Protein AF-T0MXH3-F1 (afdb_monomer)

pLDDT: mean 76.62, std 10.85, range [39.34, 88.44]

Sequence (77 aa):
MKTIVTGMSYQDWFFLSQLLSKGYGVHDAFRRNSLMSGGTMELQPPEIKKQIIIHYGDITDENLLSKLLQYDIQMTL

Solvent-accessible surface area (backbone atoms only — not comparable to full-atom values): 4758 Å² total; per-residue (Å²): 102,76,45,80,46,66,80,78,53,85,82,50,50,70,60,50,53,58,41,44,76,71,62,33,37,37,38,36,44,40,49,80,84,58,80,82,79,77,64,70,72,75,71,46,56,70,76,60,52,72,38,49,46,80,42,80,39,53,92,85,37,67,69,53,51,53,48,55,55,44,55,63,59,61,78,73,117

Nearest PDB structures (foldseek):
  1qyd-assembly2_D  TM=6.385E-01  e=5.837E-02  Thuja plicata
  7cs8-assembly1_A  TM=6.720E-01  e=1.319E-01  Isatis tinctoria
  7cs7-assembly3_D  TM=6.856E-01  e=1.852E-01  Isatis tinctoria
  7cs6-assembly3_D  TM=6.482E-01  e=5.878E-01  Isatis tinctoria
  7k3z-assembly1_E  TM=4.105E-01  e=3.438E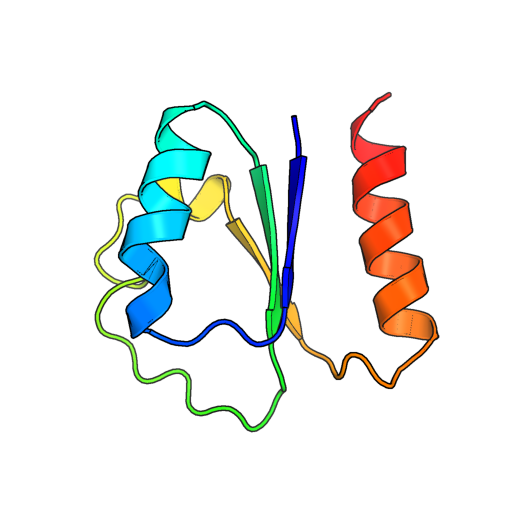+00  Plasmodium falciparum 3D7

Secondary structure (DSSP, 8-state):
-EEEEES--GGGHHHHHHHHHTT-EEEEEE-TTS----SSSTTS-HHHHTTEEEEES-TT-HHHHHHHHHHHHHTT-

Mean predicted aligned error: 6.8 Å

Foldseek 3Di:
DEDEAEPDDPVCVVVVVVCVVVVYQYEYEAEPPPPPPDDPLVPDDPVSVVSYHYDYDDPVDPVSVVVVVVVVVVVVD

Radius of gyration: 12.53 Å; Cα contacts (8 Å, |Δi|>4): 76; chains: 1; bounding box: 34×23×31 Å

Structure (mmCIF, N/CA/C/O backbone):
data_AF-T0MXH3-F1
#
_entry.id   AF-T0MXH3-F1
#
loop_
_atom_site.group_PDB
_atom_site.id
_atom_site.type_symbol
_atom_site.label_atom_id
_atom_site.label_alt_id
_atom_site.label_comp_id
_atom_site.label_asym_id
_atom_site.label_entity_id
_atom_site.label_seq_id
_atom_site.pdbx_PDB_ins_code
_atom_site.Cartn_x
_atom_site.Cartn_y
_atom_site.Cartn_z
_atom_site.occupancy
_atom_site.B_iso_or_equiv
_atom_site.auth_seq_id
_atom_site.auth_comp_id
_atom_site.auth_asym_id
_atom_site.auth_atom_id
_atom_site.pdbx_PDB_model_num
ATOM 1 N N . MET A 1 1 ? -13.790 3.464 3.593 1.00 79.00 1 MET A N 1
ATOM 2 C CA . MET A 1 1 ? -13.489 3.828 2.188 1.00 79.00 1 MET A CA 1
ATOM 3 C C . MET A 1 1 ? -12.043 3.436 1.918 1.00 79.00 1 MET A C 1
ATOM 5 O O . MET A 1 1 ? -11.280 3.357 2.875 1.00 79.00 1 MET A O 1
ATOM 9 N N . LYS A 1 2 ? -11.681 3.087 0.688 1.00 79.94 2 LYS A N 1
ATOM 10 C CA . LYS A 1 2 ? -10.366 2.520 0.362 1.00 79.94 2 LYS A CA 1
ATOM 11 C C . LYS A 1 2 ? -9.744 3.310 -0.780 1.00 79.94 2 LYS A C 1
ATOM 13 O O . LYS A 1 2 ? -10.469 3.877 -1.595 1.00 79.94 2 LYS A O 1
ATOM 18 N N . THR A 1 3 ? -8.419 3.358 -0.801 1.00 84.81 3 THR A N 1
ATOM 19 C CA . THR A 1 3 ? -7.657 4.092 -1.809 1.00 84.81 3 THR A CA 1
ATOM 20 C C . THR A 1 3 ? -6.510 3.231 -2.308 1.00 84.81 3 THR A C 1
ATOM 22 O O . THR A 1 3 ? -5.757 2.665 -1.515 1.00 84.81 3 THR A O 1
ATOM 25 N N . ILE A 1 4 ? -6.352 3.174 -3.627 1.00 86.19 4 ILE A N 1
ATOM 26 C CA . ILE A 1 4 ? -5.163 2.617 -4.269 1.00 86.19 4 ILE A CA 1
ATOM 27 C C . ILE A 1 4 ? -4.231 3.784 -4.591 1.00 86.19 4 ILE A C 1
ATOM 29 O O . ILE A 1 4 ? -4.640 4.755 -5.227 1.00 86.19 4 ILE A O 1
ATOM 33 N N . VAL A 1 5 ? -2.990 3.691 -4.132 1.00 84.12 5 VAL A N 1
ATOM 34 C CA . VAL A 1 5 ? -1.914 4.636 -4.427 1.00 84.12 5 VAL A CA 1
ATOM 35 C C . VAL A 1 5 ? -0.841 3.876 -5.203 1.00 84.12 5 VAL A C 1
ATOM 37 O O . VAL A 1 5 ? -0.593 2.701 -4.956 1.00 84.12 5 VAL A O 1
ATOM 40 N N . THR A 1 6 ? -0.239 4.511 -6.202 1.00 83.00 6 THR A N 1
ATOM 41 C CA . THR A 1 6 ? 0.815 3.892 -7.014 1.00 83.00 6 THR A CA 1
ATOM 42 C C . THR A 1 6 ? 1.908 4.906 -7.275 1.00 83.00 6 THR A C 1
ATOM 44 O O . THR A 1 6 ? 1.602 6.087 -7.439 1.00 83.00 6 THR A O 1
ATOM 47 N N . GLY A 1 7 ? 3.158 4.456 -7.389 1.00 73.94 7 GLY A N 1
ATOM 48 C CA . GLY A 1 7 ? 4.272 5.359 -7.696 1.00 73.94 7 GLY A CA 1
ATOM 49 C C . GLY A 1 7 ? 4.575 6.345 -6.567 1.00 73.94 7 GLY A C 1
ATOM 50 O O . GLY A 1 7 ? 5.128 7.411 -6.823 1.00 73.94 7 GLY A O 1
ATOM 51 N N . MET A 1 8 ? 4.194 5.996 -5.337 1.00 72.88 8 MET A N 1
ATOM 52 C CA . MET A 1 8 ? 4.359 6.851 -4.174 1.00 72.88 8 MET A CA 1
ATOM 53 C C . MET A 1 8 ? 5.843 7.028 -3.839 1.00 72.88 8 MET A C 1
ATOM 55 O O . MET A 1 8 ? 6.605 6.061 -3.758 1.00 72.88 8 MET A O 1
ATOM 59 N N . SER A 1 9 ? 6.254 8.276 -3.632 1.00 68.19 9 SER A N 1
ATOM 60 C CA . SER A 1 9 ? 7.566 8.615 -3.093 1.00 68.19 9 SER A CA 1
ATOM 61 C C . SER A 1 9 ? 7.476 8.884 -1.586 1.00 68.19 9 SER A C 1
ATOM 63 O O . SER A 1 9 ? 6.402 9.117 -1.031 1.00 68.19 9 SER A O 1
ATOM 65 N N . TYR A 1 10 ? 8.622 8.930 -0.903 1.00 63.34 10 TYR A N 1
ATOM 66 C CA . TYR A 1 10 ? 8.696 9.301 0.518 1.00 63.34 10 TYR A CA 1
ATOM 67 C C . TYR A 1 10 ? 8.071 10.663 0.845 1.00 63.34 10 TYR A C 1
ATOM 69 O O . TYR A 1 10 ? 7.614 10.881 1.967 1.00 63.34 10 TYR A O 1
ATOM 77 N N . GLN A 1 11 ? 8.048 11.580 -0.123 1.00 66.88 11 GLN A N 1
ATOM 78 C CA . GLN A 1 11 ? 7.544 12.942 0.057 1.00 66.88 11 GLN A CA 1
ATOM 79 C C . GLN A 1 11 ? 6.010 12.978 0.133 1.00 66.88 11 GLN A C 1
ATOM 81 O O . GLN A 1 11 ? 5.440 13.874 0.754 1.00 66.88 11 GLN A O 1
ATOM 86 N N . ASP A 1 12 ? 5.344 11.948 -0.390 1.00 70.81 12 ASP A N 1
ATOM 87 C CA . ASP A 1 12 ? 3.884 11.869 -0.456 1.00 70.81 12 ASP A CA 1
ATOM 88 C C . ASP A 1 12 ? 3.256 11.372 0.862 1.00 70.81 12 ASP A C 1
ATOM 90 O O . ASP A 1 12 ? 2.032 11.374 1.027 1.00 70.81 12 ASP A O 1
ATOM 94 N N . TRP A 1 13 ? 4.080 10.984 1.848 1.00 70.62 13 TRP A N 1
ATOM 95 C CA . TRP A 1 13 ? 3.629 10.439 3.136 1.00 70.62 13 TRP A CA 1
ATOM 96 C C . TRP A 1 13 ? 2.723 11.401 3.922 1.00 70.62 13 TRP A C 1
ATOM 98 O O . TRP A 1 13 ? 1.808 10.972 4.627 1.00 70.62 13 TRP A O 1
ATOM 108 N N . PHE A 1 14 ? 2.929 12.713 3.771 1.00 73.81 14 PHE A N 1
ATOM 109 C CA . PHE A 1 14 ? 2.063 13.725 4.383 1.00 73.81 14 PHE A CA 1
ATOM 110 C C . PHE A 1 14 ? 0.624 13.676 3.848 1.00 73.81 14 PHE A C 1
ATOM 112 O O . PHE A 1 14 ? -0.327 13.924 4.587 1.00 73.81 14 PHE A O 1
ATOM 119 N N . PHE A 1 15 ? 0.440 13.354 2.569 1.00 76.81 15 PHE A N 1
ATOM 120 C CA . PHE A 1 15 ? -0.896 13.231 1.994 1.00 76.81 15 PHE A CA 1
ATOM 121 C C . PHE A 1 15 ? -1.563 11.924 2.433 1.00 76.81 15 PHE A C 1
ATO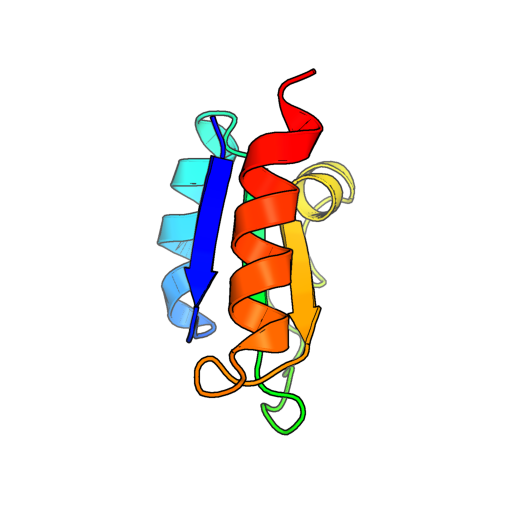M 123 O O . PHE A 1 15 ? -2.746 11.897 2.773 1.00 76.81 15 PHE A O 1
ATOM 130 N N . LEU A 1 16 ? -0.775 10.851 2.514 1.00 80.62 16 LEU A N 1
ATOM 131 C CA . LEU A 1 16 ? -1.230 9.556 2.998 1.00 80.62 16 LEU A CA 1
ATOM 132 C C . LEU A 1 16 ? -1.734 9.619 4.443 1.00 80.62 16 LEU A C 1
ATOM 134 O O . LEU A 1 16 ? -2.818 9.119 4.731 1.00 80.62 16 LEU A O 1
ATOM 138 N N . SER A 1 17 ? -1.000 10.279 5.342 1.00 78.12 17 SER A N 1
ATOM 139 C CA . SER A 1 17 ? -1.409 10.402 6.746 1.00 78.12 17 SER A CA 1
ATOM 140 C C . SER A 1 17 ? -2.758 11.113 6.908 1.00 78.12 17 SER A C 1
ATOM 142 O O . SER A 1 17 ? -3.539 10.753 7.788 1.00 78.12 17 SER A O 1
ATOM 144 N N . GLN A 1 18 ? -3.079 12.060 6.020 1.00 81.31 18 GLN A N 1
ATOM 145 C CA . GLN A 1 18 ? -4.383 12.726 5.990 1.00 81.31 18 GLN A CA 1
ATOM 146 C C . GLN A 1 18 ? -5.518 11.828 5.488 1.00 81.31 18 GLN A C 1
ATOM 148 O O . GLN A 1 18 ? -6.667 12.022 5.878 1.00 81.31 18 GLN A O 1
ATOM 153 N N . LEU A 1 19 ? -5.237 10.865 4.609 1.00 83.81 19 LEU A N 1
ATOM 154 C CA . LEU A 1 19 ? -6.231 9.875 4.187 1.00 83.81 19 LEU A CA 1
ATOM 155 C C . LEU A 1 19 ? -6.472 8.848 5.296 1.00 83.81 19 LEU A C 1
ATOM 157 O O . LEU A 1 19 ? -7.619 8.557 5.633 1.00 83.81 19 LEU A O 1
ATOM 161 N N . LEU A 1 20 ? -5.397 8.367 5.920 1.00 83.56 20 LEU A N 1
ATOM 162 C CA . LEU A 1 20 ? -5.468 7.434 7.045 1.00 83.56 20 LEU A CA 1
ATOM 163 C C . LEU A 1 20 ? -6.219 8.046 8.237 1.00 83.56 20 LEU A C 1
ATOM 165 O O . LEU A 1 20 ? -7.083 7.397 8.819 1.00 83.56 20 LEU A O 1
ATOM 169 N N . SER A 1 21 ? -5.982 9.325 8.557 1.00 82.94 21 SER A N 1
ATOM 170 C CA . SER A 1 21 ? -6.709 10.016 9.634 1.00 82.94 21 SER A CA 1
ATOM 171 C C . SER A 1 21 ? -8.209 10.171 9.358 1.00 82.94 21 SER A C 1
ATOM 173 O O . SER A 1 21 ? -8.998 10.292 10.293 1.00 82.94 21 SER A O 1
ATOM 175 N N . LYS A 1 22 ? -8.621 10.109 8.086 1.00 87.12 22 LYS A N 1
ATOM 176 C CA . LYS A 1 22 ? -10.028 10.071 7.660 1.00 87.12 22 LYS A CA 1
ATOM 177 C C . LYS A 1 22 ? -10.615 8.650 7.631 1.00 87.12 22 LYS A C 1
AT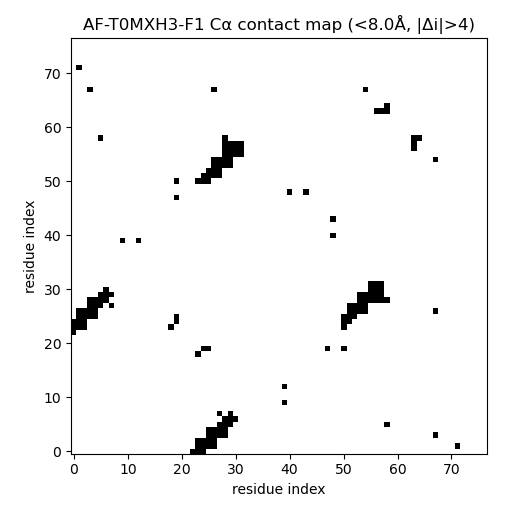OM 179 O O . LYS A 1 22 ? -11.753 8.480 7.198 1.00 87.12 22 LYS A O 1
ATOM 184 N N . GLY A 1 23 ? -9.865 7.637 8.067 1.00 84.12 23 GLY A N 1
ATOM 185 C CA . GLY A 1 23 ? -10.310 6.242 8.137 1.00 84.12 23 GLY A CA 1
ATOM 186 C C . GLY A 1 23 ? -10.238 5.486 6.808 1.00 84.12 23 GLY A C 1
ATOM 187 O O . GLY A 1 23 ? -10.985 4.525 6.607 1.00 84.12 23 GLY A O 1
ATOM 188 N N . TYR A 1 24 ? -9.389 5.926 5.877 1.00 86.44 24 TYR A N 1
ATOM 189 C CA . TYR A 1 24 ? -9.171 5.206 4.624 1.00 86.44 24 TYR A CA 1
ATOM 190 C C . TYR A 1 24 ? -8.143 4.097 4.811 1.00 86.44 24 TYR A C 1
ATOM 192 O O . TYR A 1 24 ? -7.089 4.329 5.390 1.00 86.44 24 TYR A O 1
ATOM 200 N N . GLY A 1 25 ? -8.424 2.914 4.268 1.00 85.69 25 GLY A N 1
ATOM 201 C CA . GLY A 1 25 ? -7.398 1.891 4.053 1.00 85.69 25 GLY A CA 1
ATOM 202 C C . GLY A 1 25 ? -6.642 2.171 2.756 1.00 85.69 25 GLY A C 1
ATOM 203 O O . GLY A 1 25 ? -7.255 2.601 1.774 1.00 85.69 25 GLY A O 1
ATOM 204 N N . VAL A 1 26 ? -5.331 1.936 2.740 1.00 86.56 26 VAL A N 1
ATOM 205 C CA . VAL A 1 26 ? -4.472 2.273 1.601 1.00 86.56 26 VAL A CA 1
ATOM 206 C C . VAL A 1 26 ? -3.764 1.040 1.059 1.00 86.56 26 VAL A C 1
ATOM 208 O O . VAL A 1 26 ? -3.129 0.290 1.793 1.00 86.56 26 VAL A O 1
ATOM 211 N N . HIS A 1 27 ? -3.869 0.849 -0.251 1.00 86.38 27 HIS A N 1
ATOM 212 C CA . HIS A 1 27 ? -3.152 -0.171 -1.002 1.00 86.38 27 HIS A CA 1
ATOM 213 C C . HIS A 1 27 ? -2.097 0.526 -1.861 1.00 86.38 27 HIS A C 1
ATOM 215 O O . HIS A 1 27 ? -2.461 1.293 -2.747 1.00 86.38 27 HIS A O 1
ATOM 221 N N . ASP A 1 28 ? -0.815 0.279 -1.604 1.00 83.31 28 ASP A N 1
ATOM 222 C CA . ASP A 1 28 ? 0.287 0.869 -2.369 1.00 83.31 28 ASP A CA 1
ATOM 223 C C . ASP A 1 28 ? 0.872 -0.145 -3.360 1.00 83.31 28 ASP A C 1
ATOM 225 O O . ASP A 1 28 ? 1.202 -1.265 -2.971 1.00 83.31 28 ASP A O 1
ATOM 229 N N . ALA A 1 29 ? 1.007 0.230 -4.633 1.00 84.94 29 ALA A N 1
ATOM 230 C CA . ALA A 1 29 ? 1.698 -0.568 -5.644 1.00 84.94 29 ALA A CA 1
ATOM 231 C C . ALA A 1 29 ? 3.164 -0.123 -5.766 1.00 84.94 29 ALA A C 1
ATOM 233 O O . ALA A 1 29 ? 3.473 0.902 -6.386 1.00 84.94 29 ALA A O 1
ATOM 234 N N . PHE A 1 30 ? 4.074 -0.923 -5.204 1.00 79.56 30 PHE A N 1
ATOM 235 C CA . PHE A 1 30 ? 5.492 -0.592 -5.091 1.00 79.56 30 PHE A CA 1
ATOM 236 C C . PHE A 1 30 ? 6.359 -1.438 -6.031 1.00 79.56 30 PHE A C 1
ATOM 238 O O . PHE A 1 30 ? 6.297 -2.672 -6.033 1.00 79.56 30 PHE A O 1
ATOM 245 N N . ARG A 1 31 ? 7.225 -0.792 -6.821 1.00 79.50 31 ARG A N 1
ATOM 246 C CA . ARG A 1 31 ? 8.121 -1.498 -7.753 1.00 79.50 31 ARG A CA 1
ATOM 247 C C . ARG A 1 31 ? 9.203 -2.252 -6.976 1.00 79.50 31 ARG A C 1
ATOM 249 O O . ARG A 1 31 ? 9.843 -1.692 -6.096 1.00 79.50 31 ARG A O 1
ATOM 256 N N . ARG A 1 32 ? 9.462 -3.516 -7.334 1.00 70.12 32 ARG A N 1
ATOM 257 C CA . ARG A 1 32 ? 10.380 -4.421 -6.596 1.00 70.12 32 ARG A CA 1
ATOM 258 C C . ARG A 1 32 ? 11.808 -3.892 -6.413 1.00 70.12 32 ARG A C 1
ATOM 260 O O . ARG A 1 32 ? 12.436 -4.216 -5.415 1.00 70.12 32 ARG A O 1
ATOM 267 N N . ASN A 1 33 ? 12.307 -3.099 -7.361 1.00 66.50 33 ASN A N 1
ATOM 268 C CA . ASN A 1 33 ? 13.666 -2.542 -7.324 1.00 66.50 33 ASN A CA 1
ATOM 269 C C . ASN A 1 33 ? 13.716 -1.117 -6.761 1.00 66.50 33 ASN A C 1
ATOM 271 O O . ASN A 1 33 ? 14.787 -0.512 -6.729 1.00 66.50 33 ASN A O 1
ATOM 275 N N . SER A 1 34 ? 12.577 -0.554 -6.354 1.00 66.88 34 SER A N 1
ATOM 276 C CA . SER A 1 34 ? 12.588 0.709 -5.633 1.00 66.88 34 SER A CA 1
ATOM 277 C C . SER A 1 34 ? 13.254 0.472 -4.281 1.00 66.88 34 SER A C 1
ATOM 279 O O . SER A 1 34 ? 12.870 -0.423 -3.529 1.00 66.88 34 SER A O 1
ATOM 281 N N . LEU A 1 35 ? 14.293 1.249 -3.984 1.00 62.75 35 LEU A N 1
AT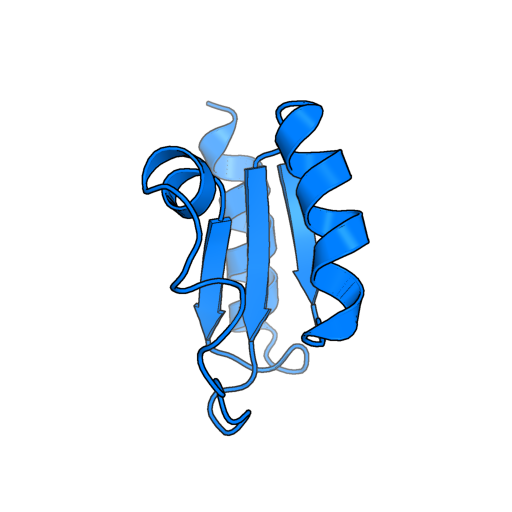OM 282 C CA . LEU A 1 35 ? 14.934 1.209 -2.678 1.00 62.75 35 LEU A CA 1
ATOM 283 C C . LEU A 1 35 ? 13.923 1.685 -1.644 1.00 62.75 35 LEU A C 1
ATOM 285 O O . LEU A 1 35 ? 13.545 2.856 -1.623 1.00 62.75 35 LEU A O 1
ATOM 289 N N . MET A 1 36 ? 13.505 0.762 -0.783 1.00 60.00 36 MET A N 1
ATOM 290 C CA . MET A 1 36 ? 12.763 1.108 0.412 1.00 60.00 36 MET A CA 1
ATOM 291 C C . MET A 1 36 ? 13.771 1.624 1.453 1.00 60.00 36 MET A C 1
ATOM 293 O O . MET A 1 36 ? 14.157 0.913 2.372 1.00 60.00 36 MET A O 1
ATOM 297 N N . SER A 1 37 ? 14.289 2.838 1.264 1.00 54.09 37 SER A N 1
ATOM 298 C CA . SER A 1 37 ? 15.067 3.556 2.276 1.00 54.09 37 SER A CA 1
ATOM 299 C C . SER A 1 37 ? 14.180 3.897 3.483 1.00 54.09 37 SER A C 1
ATOM 301 O O . SER A 1 37 ? 13.475 4.907 3.505 1.00 54.09 37 SER A O 1
ATOM 303 N N . GLY A 1 38 ? 14.170 2.990 4.461 1.00 59.94 38 GLY A N 1
ATOM 304 C CA . GLY A 1 38 ? 13.441 3.077 5.723 1.00 59.94 38 GLY A CA 1
ATOM 305 C C . GLY A 1 38 ? 13.741 4.365 6.488 1.00 59.94 38 GLY A C 1
ATOM 306 O O . GLY A 1 38 ? 14.889 4.710 6.750 1.00 59.94 38 GLY A O 1
ATOM 307 N N . GLY A 1 39 ? 12.687 5.104 6.820 1.00 58.72 39 GLY A N 1
ATOM 308 C CA . GLY A 1 39 ? 12.800 6.325 7.610 1.00 58.72 39 GLY A CA 1
ATOM 309 C C . GLY A 1 39 ? 11.451 6.797 8.123 1.00 58.72 39 GLY A C 1
ATOM 310 O O . GLY A 1 39 ? 11.301 7.040 9.308 1.00 58.72 39 GLY A O 1
ATOM 311 N N . THR A 1 40 ? 10.424 6.854 7.272 1.00 63.62 40 THR A N 1
ATOM 312 C CA . THR A 1 40 ? 9.118 7.402 7.689 1.00 63.62 40 THR A CA 1
ATOM 313 C C . THR A 1 40 ? 8.090 6.328 8.012 1.00 63.62 40 THR A C 1
ATOM 315 O O . THR A 1 40 ? 7.383 6.465 9.005 1.00 63.62 40 THR A O 1
ATOM 318 N N . MET A 1 41 ? 8.019 5.253 7.219 1.00 68.06 41 MET A N 1
ATOM 319 C CA . MET A 1 41 ? 7.046 4.171 7.419 1.00 68.06 41 MET A CA 1
ATOM 320 C C . MET A 1 41 ? 7.433 3.245 8.576 1.00 68.06 41 MET A C 1
ATOM 322 O O . MET A 1 41 ? 6.581 2.847 9.367 1.00 68.06 41 MET A O 1
ATOM 326 N N . GLU A 1 42 ? 8.721 2.937 8.726 1.00 69.94 42 GLU A N 1
ATOM 327 C CA . GLU A 1 42 ? 9.233 2.110 9.827 1.00 69.94 42 GLU A CA 1
ATOM 328 C C . GLU A 1 42 ? 9.005 2.755 11.197 1.00 69.94 42 GLU A C 1
ATOM 330 O O . GLU A 1 42 ? 8.720 2.039 12.157 1.00 69.94 42 GLU A O 1
ATOM 335 N N . LEU A 1 43 ? 9.018 4.089 11.269 1.00 72.44 43 LEU A N 1
ATOM 336 C CA . LEU A 1 43 ? 8.750 4.856 12.488 1.00 72.44 43 LEU A CA 1
ATOM 337 C C . LEU A 1 43 ? 7.255 4.990 12.824 1.00 72.44 43 LEU A C 1
ATOM 339 O O . LEU A 1 43 ? 6.915 5.558 13.860 1.00 72.44 43 LEU A O 1
ATOM 343 N N . GLN A 1 44 ? 6.350 4.485 11.981 1.00 75.38 44 GLN A N 1
ATOM 344 C CA . GLN A 1 44 ? 4.917 4.596 12.246 1.00 75.38 44 GLN A CA 1
ATOM 345 C C . GLN A 1 44 ? 4.432 3.596 13.298 1.00 75.38 44 GLN A C 1
ATOM 347 O O . GLN A 1 44 ? 4.919 2.454 13.337 1.00 75.38 44 GLN A O 1
ATOM 352 N N . PRO A 1 45 ? 3.400 3.976 14.074 1.00 83.00 45 PRO A N 1
ATOM 353 C CA . PRO A 1 45 ? 2.708 3.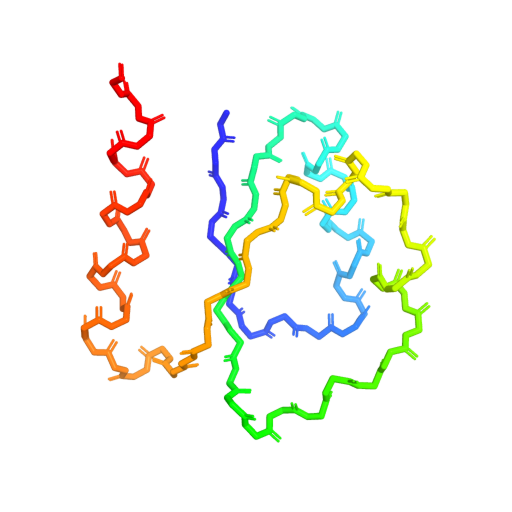068 14.974 1.00 83.00 45 PRO A CA 1
ATOM 354 C C . PRO A 1 45 ? 2.185 1.812 14.249 1.00 83.00 45 PRO A C 1
ATOM 356 O O . PRO A 1 45 ? 1.763 1.900 13.086 1.00 83.00 45 PRO A O 1
ATOM 359 N N . PRO A 1 46 ? 2.164 0.636 14.903 1.00 82.94 46 PRO A N 1
ATOM 360 C CA . PRO A 1 46 ? 1.600 -0.588 14.330 1.00 82.94 46 PRO A CA 1
ATOM 361 C C . PRO A 1 46 ? 0.157 -0.426 13.830 1.00 82.94 46 PRO A C 1
ATOM 363 O O . PRO A 1 46 ? -0.231 -1.058 12.851 1.00 82.94 46 PRO A O 1
ATOM 366 N N . GLU A 1 47 ? -0.638 0.432 14.469 1.00 81.62 47 GLU A N 1
ATOM 367 C CA . GLU A 1 47 ? -2.034 0.713 14.117 1.00 81.62 47 GLU A CA 1
ATOM 368 C C . GLU A 1 47 ? -2.161 1.416 12.761 1.00 81.62 47 GLU A C 1
ATOM 370 O O . GLU A 1 47 ? -3.096 1.141 12.012 1.00 81.62 47 GLU A O 1
ATOM 375 N N . ILE A 1 48 ? -1.201 2.286 12.435 1.00 80.69 48 ILE A N 1
ATOM 376 C CA . ILE A 1 48 ? -1.104 2.973 11.141 1.00 80.69 48 ILE A CA 1
ATOM 377 C C . ILE A 1 48 ? -0.647 1.981 10.070 1.00 80.69 48 ILE A C 1
ATOM 379 O O . ILE A 1 48 ? -1.238 1.903 8.997 1.00 80.69 48 ILE A O 1
ATOM 383 N N . LYS A 1 49 ? 0.367 1.164 10.379 1.00 79.38 49 LYS A N 1
ATOM 384 C CA . LYS A 1 49 ? 0.894 0.153 9.448 1.00 79.38 49 LYS A CA 1
ATOM 385 C C . LYS A 1 49 ? -0.167 -0.869 9.033 1.00 79.38 49 LYS A C 1
ATOM 387 O O . LYS A 1 49 ? -0.172 -1.287 7.886 1.00 79.38 49 LYS A O 1
ATOM 392 N N . LYS A 1 50 ? -1.099 -1.227 9.924 1.00 83.19 50 LYS A N 1
ATOM 393 C CA . LYS A 1 50 ? -2.224 -2.135 9.617 1.00 83.19 50 LYS A CA 1
ATOM 394 C C . LYS A 1 50 ? -3.209 -1.581 8.585 1.00 83.19 50 LYS A C 1
ATOM 396 O O . LYS A 1 50 ? -3.942 -2.358 7.986 1.00 83.19 50 LYS A O 1
ATOM 401 N N . GLN A 1 51 ? -3.248 -0.264 8.397 1.00 84.19 51 GLN A N 1
ATOM 402 C CA . GLN A 1 51 ? -4.126 0.388 7.423 1.00 84.19 51 GLN A CA 1
ATOM 403 C C . GLN A 1 51 ? -3.477 0.502 6.039 1.00 84.19 51 GLN A C 1
ATOM 405 O O . GLN A 1 51 ? -4.116 1.005 5.117 1.00 84.19 51 GLN A O 1
ATOM 410 N N . ILE A 1 52 ? -2.226 0.050 5.887 1.00 84.38 52 ILE A N 1
ATOM 411 C CA . ILE A 1 52 ? -1.462 0.148 4.648 1.00 84.38 52 ILE A CA 1
ATOM 412 C C . ILE A 1 52 ? -1.045 -1.252 4.203 1.00 84.38 52 ILE A C 1
ATOM 414 O O . ILE A 1 52 ? -0.396 -1.988 4.943 1.00 84.38 52 ILE A O 1
ATOM 418 N N . ILE A 1 53 ? -1.384 -1.606 2.968 1.00 84.88 53 ILE A N 1
ATOM 419 C CA . ILE A 1 53 ? -0.998 -2.868 2.343 1.00 84.88 53 ILE A CA 1
ATOM 420 C C . ILE A 1 53 ? -0.107 -2.549 1.150 1.00 84.88 53 ILE A C 1
ATOM 422 O O . ILE A 1 53 ? -0.536 -1.870 0.221 1.00 84.88 53 ILE A O 1
ATOM 426 N N . ILE A 1 54 ? 1.123 -3.059 1.165 1.00 83.50 54 ILE A N 1
ATOM 427 C CA . ILE A 1 54 ? 2.072 -2.888 0.063 1.00 83.50 54 ILE A CA 1
ATOM 428 C C . ILE A 1 54 ? 1.978 -4.096 -0.870 1.00 83.50 54 ILE A C 1
ATOM 430 O O . ILE A 1 54 ? 2.155 -5.241 -0.452 1.00 83.50 54 ILE A O 1
ATOM 434 N N . HIS A 1 55 ? 1.734 -3.828 -2.148 1.00 85.12 55 HIS A N 1
ATOM 435 C CA . HIS A 1 55 ? 1.685 -4.798 -3.232 1.00 85.12 55 HIS A CA 1
ATOM 436 C C . HIS A 1 55 ? 2.911 -4.611 -4.115 1.00 85.12 55 HIS A C 1
ATOM 438 O O . HIS A 1 55 ? 3.064 -3.593 -4.787 1.00 85.12 55 HIS A O 1
ATOM 444 N N . TYR A 1 56 ? 3.795 -5.603 -4.128 1.00 83.81 56 TYR A N 1
ATOM 445 C CA . TYR A 1 56 ? 5.015 -5.528 -4.923 1.00 83.81 56 TYR A CA 1
ATOM 446 C C . TYR A 1 56 ? 4.771 -5.906 -6.382 1.00 83.81 56 TYR A C 1
ATOM 448 O O . TYR A 1 56 ? 4.508 -7.068 -6.705 1.00 83.81 56 TYR A O 1
ATOM 456 N N . GLY A 1 57 ? 4.960 -4.948 -7.282 1.00 81.00 57 GLY A N 1
ATOM 457 C CA . GLY A 1 57 ? 4.819 -5.164 -8.714 1.00 81.00 57 GLY A CA 1
ATOM 458 C C . GLY A 1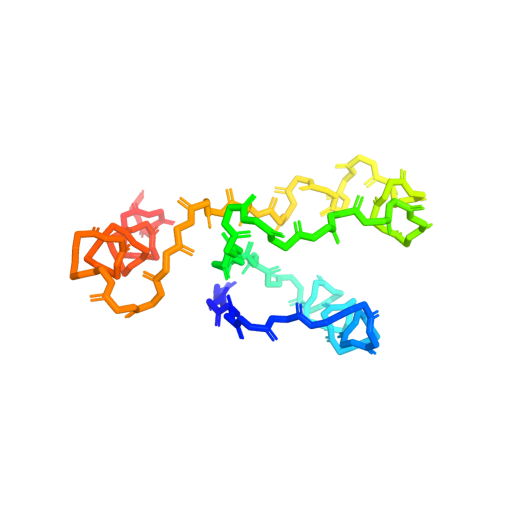 57 ? 4.916 -3.873 -9.518 1.00 81.00 57 GLY A C 1
ATOM 459 O O . GLY A 1 57 ? 5.235 -2.811 -8.991 1.00 81.00 57 GLY A O 1
ATOM 460 N N . ASP A 1 58 ? 4.693 -3.988 -10.819 1.00 81.62 58 ASP A N 1
ATOM 461 C CA . ASP A 1 58 ? 4.691 -2.861 -11.741 1.00 81.62 58 ASP A CA 1
ATOM 462 C C . ASP A 1 58 ? 3.259 -2.597 -12.217 1.00 81.62 58 ASP A C 1
ATOM 464 O O . ASP A 1 58 ? 2.508 -3.537 -12.463 1.00 81.62 58 ASP A O 1
ATOM 468 N N . ILE A 1 59 ? 2.874 -1.331 -12.366 1.00 83.38 59 ILE A N 1
ATOM 469 C CA . ILE A 1 59 ? 1.551 -0.955 -12.890 1.00 83.38 59 ILE A CA 1
ATOM 470 C C . ILE A 1 59 ? 1.370 -1.330 -14.369 1.00 83.38 59 ILE A C 1
ATOM 472 O O . ILE A 1 59 ? 0.279 -1.227 -14.909 1.00 83.38 59 ILE A O 1
ATOM 476 N N . THR A 1 60 ? 2.436 -1.747 -15.046 1.00 85.06 60 THR A N 1
ATOM 477 C CA . THR A 1 60 ? 2.351 -2.328 -16.390 1.00 85.06 60 THR A CA 1
ATOM 478 C C . THR A 1 60 ? 1.958 -3.812 -16.378 1.00 85.06 60 THR A C 1
ATOM 480 O O . THR A 1 60 ? 1.654 -4.361 -17.432 1.00 85.06 60 THR A O 1
ATOM 483 N N . ASP A 1 61 ? 1.929 -4.467 -15.209 1.00 86.69 61 ASP A N 1
ATOM 484 C CA . ASP A 1 61 ? 1.474 -5.852 -15.051 1.00 86.69 61 ASP A CA 1
ATOM 485 C C . ASP A 1 61 ? -0.050 -5.904 -14.846 1.00 86.69 61 ASP A C 1
ATOM 487 O O . ASP A 1 61 ? -0.579 -5.567 -13.781 1.00 86.69 61 ASP A O 1
ATOM 491 N N . GLU A 1 62 ? -0.764 -6.382 -15.865 1.00 88.1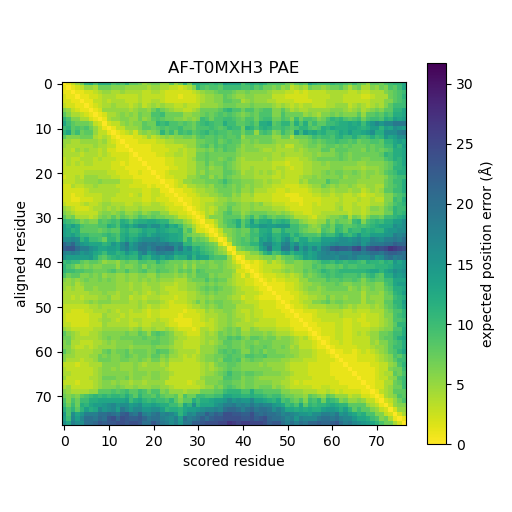2 62 GLU A N 1
ATOM 492 C CA . GLU A 1 62 ? -2.222 -6.550 -15.839 1.00 88.12 62 GLU A CA 1
ATOM 493 C C . GLU A 1 62 ? -2.703 -7.449 -14.688 1.00 88.12 62 GLU A C 1
ATOM 495 O O . GLU A 1 62 ? -3.775 -7.213 -14.117 1.00 88.12 62 GLU A O 1
ATOM 500 N N . ASN A 1 63 ? -1.911 -8.453 -14.288 1.00 87.69 63 ASN A N 1
ATOM 501 C CA . ASN A 1 63 ? -2.274 -9.336 -13.180 1.00 87.69 63 ASN A CA 1
ATOM 502 C C . ASN A 1 63 ? -2.210 -8.606 -11.837 1.00 87.69 63 ASN A C 1
ATOM 504 O O . ASN A 1 63 ? -3.030 -8.872 -10.954 1.00 87.69 63 ASN A O 1
ATOM 508 N N . LEU A 1 64 ? -1.243 -7.700 -11.666 1.00 85.56 64 LEU A N 1
ATOM 509 C CA . LEU A 1 6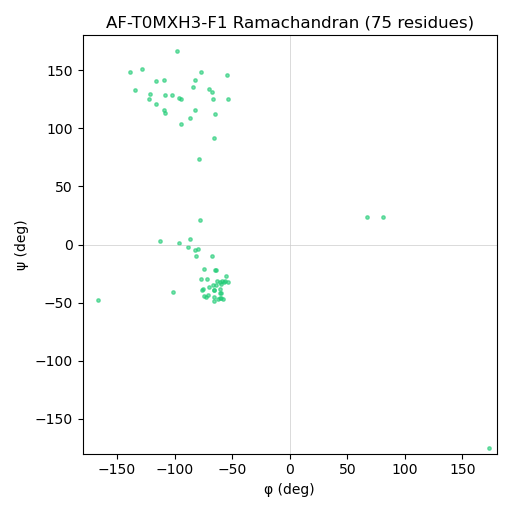4 ? -1.134 -6.883 -10.460 1.00 85.56 64 LEU A CA 1
ATOM 510 C C . LEU A 1 64 ? -2.324 -5.931 -10.355 1.00 85.56 64 LEU A C 1
ATOM 512 O O . LEU A 1 64 ? -2.967 -5.884 -9.307 1.00 85.56 64 LEU A O 1
ATOM 516 N N . LEU A 1 65 ? -2.646 -5.217 -11.438 1.00 85.75 65 LEU A N 1
ATOM 517 C CA . LEU A 1 65 ? -3.790 -4.303 -11.470 1.00 85.75 65 LEU A CA 1
ATOM 518 C C . LEU A 1 65 ? -5.105 -5.025 -11.190 1.00 85.75 65 LEU A C 1
ATOM 520 O O . LEU A 1 65 ? -5.891 -4.573 -10.357 1.00 85.75 65 LEU A O 1
ATOM 524 N N . SER A 1 66 ? -5.315 -6.176 -11.829 1.00 88.44 66 SER A N 1
ATOM 525 C CA . SER A 1 66 ? -6.520 -6.981 -11.620 1.00 88.44 66 SER A CA 1
ATOM 526 C C . SER A 1 66 ? -6.663 -7.409 -10.157 1.00 88.44 66 SER A C 1
ATOM 528 O O . SER A 1 66 ? -7.747 -7.306 -9.586 1.00 88.44 66 SER A O 1
ATOM 530 N N . LYS A 1 67 ? -5.562 -7.818 -9.511 1.00 85.56 67 LYS A N 1
ATOM 531 C CA . LYS A 1 67 ? -5.551 -8.154 -8.079 1.00 85.56 67 LYS A CA 1
ATOM 532 C C . LYS A 1 67 ? -5.826 -6.942 -7.194 1.00 85.56 67 LYS A C 1
ATOM 534 O O . LYS A 1 67 ? -6.626 -7.055 -6.273 1.00 85.56 67 LYS A O 1
ATOM 539 N N . LEU A 1 68 ? -5.193 -5.797 -7.456 1.00 85.50 68 LEU A N 1
ATOM 540 C CA . LEU A 1 68 ? -5.389 -4.563 -6.683 1.00 85.50 68 LEU A CA 1
ATOM 541 C C . LE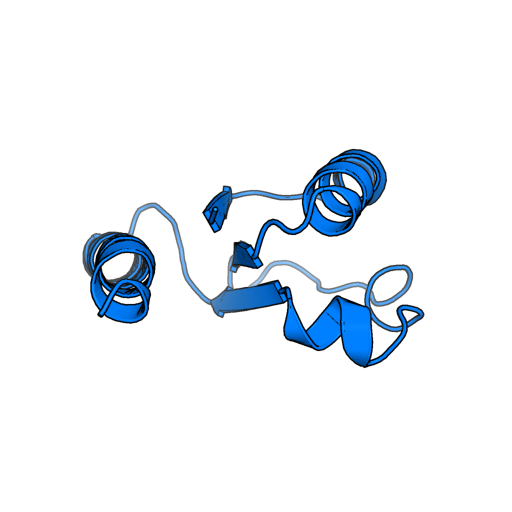U A 1 68 ? -6.853 -4.115 -6.690 1.00 85.50 68 LEU A C 1
ATOM 543 O O . LEU A 1 68 ? -7.418 -3.838 -5.633 1.00 85.50 68 LEU A O 1
ATOM 547 N N . LEU A 1 69 ? -7.476 -4.114 -7.869 1.00 84.25 69 LEU A N 1
ATOM 548 C CA . LEU A 1 69 ? -8.892 -3.790 -8.023 1.00 84.25 69 LEU A CA 1
ATOM 549 C C . LEU A 1 69 ? -9.787 -4.837 -7.348 1.00 84.25 69 LEU A C 1
ATOM 551 O O . LEU A 1 69 ? -10.772 -4.489 -6.702 1.00 84.25 69 LEU A O 1
ATOM 555 N N . GLN A 1 70 ? -9.435 -6.121 -7.433 1.00 83.75 70 GLN A N 1
ATOM 556 C CA . GLN A 1 70 ? -10.186 -7.176 -6.757 1.00 83.75 70 GLN A CA 1
ATOM 557 C C . GLN A 1 70 ? -10.106 -7.068 -5.227 1.00 83.75 70 GLN A C 1
ATOM 559 O O . GLN A 1 70 ? -11.122 -7.275 -4.570 1.00 83.75 70 GLN A O 1
ATOM 564 N N . TYR A 1 71 ? -8.953 -6.708 -4.653 1.00 73.81 71 TYR A N 1
ATOM 565 C CA . TYR A 1 71 ? -8.818 -6.465 -3.210 1.00 73.81 71 TYR A CA 1
ATOM 566 C C . TYR A 1 71 ? -9.723 -5.332 -2.724 1.00 73.81 71 TYR A C 1
ATOM 568 O O . TYR A 1 71 ? -10.306 -5.425 -1.639 1.00 73.81 71 TYR A O 1
ATOM 576 N N . ASP A 1 72 ? -9.862 -4.280 -3.531 1.00 66.69 72 ASP A N 1
ATOM 577 C CA . ASP A 1 72 ? -10.775 -3.183 -3.231 1.00 66.69 72 ASP A CA 1
ATOM 578 C C . ASP A 1 72 ? -12.231 -3.678 -3.173 1.00 66.69 72 ASP A C 1
ATOM 580 O O . ASP A 1 72 ? -12.942 -3.453 -2.186 1.00 66.69 72 ASP A O 1
ATOM 584 N N . ILE A 1 73 ? -12.628 -4.472 -4.174 1.00 59.12 73 ILE A N 1
ATOM 585 C CA . ILE A 1 73 ? -13.985 -5.011 -4.326 1.00 59.12 73 ILE A CA 1
ATOM 586 C C . ILE A 1 73 ? -14.310 -6.087 -3.269 1.00 59.12 73 ILE A C 1
ATOM 588 O O . ILE A 1 73 ? -15.391 -6.050 -2.686 1.00 59.12 73 ILE A O 1
ATOM 592 N N . GLN A 1 74 ? -13.400 -7.025 -2.977 1.00 57.38 74 GLN A N 1
ATOM 593 C CA . GLN A 1 74 ? -13.674 -8.191 -2.120 1.00 57.38 74 GLN A CA 1
ATOM 594 C C . GLN A 1 74 ? -13.709 -7.889 -0.619 1.00 57.38 74 GLN A C 1
ATOM 596 O O . GLN A 1 74 ? -14.475 -8.527 0.090 1.00 57.38 74 GLN A O 1
ATOM 601 N N . MET A 1 75 ? -12.973 -6.894 -0.113 1.00 52.03 75 MET A N 1
ATOM 602 C CA . MET A 1 75 ? -13.081 -6.487 1.303 1.00 52.03 75 MET A CA 1
ATOM 603 C C . MET A 1 75 ? -14.336 -5.627 1.591 1.00 52.03 75 MET A C 1
ATOM 605 O O . MET A 1 75 ? -14.317 -4.788 2.491 1.00 52.03 75 MET A O 1
ATOM 609 N N . THR A 1 76 ? -15.361 -5.695 0.740 1.00 45.16 76 THR A N 1
ATOM 610 C CA . THR A 1 76 ? -16.625 -4.934 0.846 1.00 45.16 76 THR A CA 1
ATOM 611 C C . THR A 1 76 ? -17.820 -5.862 1.137 1.00 45.16 76 THR A C 1
ATOM 613 O O . THR A 1 76 ? -18.951 -5.397 1.243 1.00 45.16 76 THR A O 1
ATOM 616 N N . LEU A 1 77 ? -17.559 -7.161 1.317 1.00 39.34 77 LEU A N 1
ATOM 617 C CA . LEU A 1 77 ? -18.482 -8.175 1.836 1.00 39.34 77 LEU A CA 1
ATOM 618 C C . LEU A 1 77 ? -17.957 -8.694 3.178 1.00 39.34 77 LEU A C 1
ATOM 620 O O . LEU A 1 77 ? -18.806 -9.020 4.034 1.00 39.34 77 LEU A O 1
#